Protein AF-A0A380YJR4-F1 (afdb_monomer)

Mean predicted aligned error: 3.36 Å

Radius of gyration: 11.77 Å; Cα contacts (8 Å, |Δi|>4): 98; chains: 1; bounding box: 30×25×32 Å

Organism: NCBI:txid28111

Solvent-accessible surface area (backbone atoms only — not comparable to full-atom values): 4238 Å² total; per-residue (Å²): 129,63,68,64,56,50,51,52,52,29,41,49,26,47,51,52,49,52,67,77,44,98,52,79,40,49,42,68,57,47,48,72,66,29,77,30,57,60,88,46,46,63,62,38,52,51,54,34,38,77,71,54,57,28,43,72,77,38,57,46,96,88,63,51,68,45,26,34,30,70,47,76,84,127

Secondary structure (DSSP, 8-state):
-HHHHHHHHHHHHHHHHHHT-SS-EEHHHHHHHS-S-HHHHHHHHHHHHHTTSEEEEEE-TTS-EEEEEEPPP-

pLDDT: mean 94.07, std 8.7, range [56.12, 98.5]

Structure (mmCIF, N/CA/C/O backbone):
data_AF-A0A380YJR4-F1
#
_entry.id   AF-A0A380YJR4-F1
#
loop_
_atom_site.group_PDB
_atom_site.id
_atom_site.type_symbol
_atom_site.label_atom_id
_atom_site.label_alt_id
_atom_site.label_comp_id
_atom_site.label_asym_id
_atom_site.label_entity_id
_atom_site.label_seq_id
_atom_site.pdbx_PDB_ins_code
_atom_site.Cartn_x
_atom_site.Cartn_y
_atom_site.Cartn_z
_atom_site.occupancy
_atom_site.B_iso_or_equiv
_atom_site.auth_seq_id
_atom_site.auth_comp_id
_atom_site.auth_asym_id
_atom_site.auth_atom_id
_atom_site.pdbx_PDB_model_num
ATOM 1 N N . MET A 1 1 ? 16.220 6.250 -17.776 1.00 56.12 1 MET A N 1
ATOM 2 C CA . MET A 1 1 ? 15.048 7.142 -17.593 1.00 56.12 1 MET A CA 1
ATOM 3 C C . MET A 1 1 ? 13.771 6.339 -17.304 1.00 56.12 1 MET A C 1
ATOM 5 O O . MET A 1 1 ? 12.756 6.922 -16.958 1.00 56.12 1 MET A O 1
ATOM 9 N N . ASP A 1 2 ? 13.840 5.004 -17.342 1.00 64.94 2 ASP A N 1
ATOM 10 C CA . ASP A 1 2 ? 12.675 4.103 -17.363 1.00 64.94 2 ASP A CA 1
ATOM 11 C C . ASP A 1 2 ? 12.152 3.720 -15.969 1.00 64.94 2 ASP A C 1
ATOM 13 O O . ASP A 1 2 ? 10.960 3.485 -15.786 1.00 64.94 2 ASP A O 1
ATOM 17 N N . ASN A 1 3 ? 13.021 3.729 -14.950 1.00 72.50 3 ASN A N 1
ATOM 18 C CA . ASN A 1 3 ? 12.653 3.316 -13.591 1.00 72.50 3 ASN A CA 1
ATOM 19 C C . ASN A 1 3 ? 11.642 4.269 -12.923 1.00 72.50 3 ASN A C 1
ATOM 21 O O . ASN A 1 3 ? 10.736 3.825 -12.222 1.00 72.50 3 ASN A O 1
ATOM 25 N N . VAL A 1 4 ? 11.770 5.579 -13.165 1.00 79.88 4 VAL A N 1
ATOM 26 C CA . VAL A 1 4 ? 10.866 6.593 -12.591 1.00 79.88 4 VAL A CA 1
ATOM 27 C C . VAL A 1 4 ? 9.459 6.444 -13.165 1.00 79.88 4 VAL A C 1
ATOM 29 O O . VAL A 1 4 ? 8.490 6.425 -12.411 1.00 79.88 4 VAL A O 1
ATOM 32 N N . ASN A 1 5 ? 9.349 6.253 -14.481 1.00 89.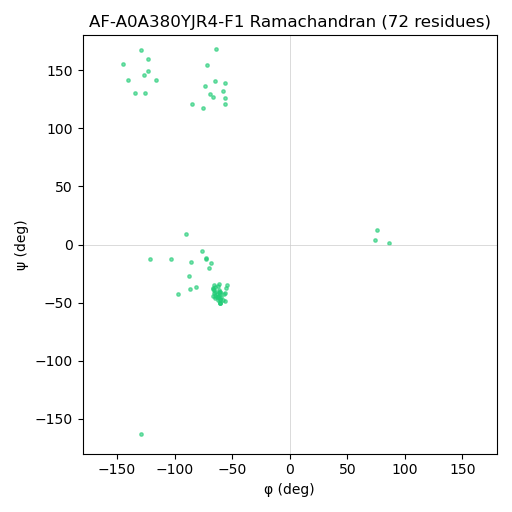69 5 ASN A N 1
ATOM 33 C CA . ASN A 1 5 ? 8.062 6.053 -15.145 1.00 89.69 5 ASN A CA 1
ATOM 34 C C . ASN A 1 5 ? 7.379 4.776 -14.648 1.00 89.69 5 ASN A C 1
ATOM 36 O O . ASN A 1 5 ? 6.191 4.797 -14.334 1.00 89.69 5 ASN A O 1
ATOM 40 N N . GLN A 1 6 ? 8.137 3.688 -14.489 1.00 90.81 6 GLN A N 1
ATOM 41 C CA . GLN A 1 6 ? 7.594 2.431 -13.979 1.00 90.81 6 GLN A CA 1
ATOM 42 C C . GLN A 1 6 ? 7.129 2.587 -12.524 1.00 90.81 6 GLN A C 1
ATOM 44 O O . GLN A 1 6 ? 6.053 2.110 -12.175 1.00 90.81 6 GLN A O 1
ATOM 49 N N . LYS A 1 7 ? 7.880 3.309 -11.670 1.00 93.31 7 LYS A N 1
ATOM 50 C CA . LYS A 1 7 ? 7.454 3.612 -10.291 1.00 93.31 7 LYS A CA 1
ATOM 51 C C . LYS A 1 7 ? 6.100 4.327 -10.289 1.00 93.31 7 LYS A C 1
ATOM 53 O O . LYS A 1 7 ? 5.203 3.901 -9.575 1.00 93.31 7 LYS A O 1
ATOM 58 N N . ILE A 1 8 ? 5.947 5.367 -11.110 1.00 95.56 8 ILE A N 1
ATOM 59 C CA . ILE A 1 8 ? 4.699 6.138 -11.215 1.00 95.56 8 ILE A CA 1
ATOM 60 C C . ILE A 1 8 ? 3.535 5.241 -11.656 1.00 95.56 8 ILE A C 1
ATOM 62 O O . ILE A 1 8 ? 2.461 5.295 -11.058 1.00 95.56 8 ILE A O 1
ATOM 66 N N . ILE A 1 9 ? 3.751 4.389 -12.664 1.00 96.69 9 ILE A N 1
ATOM 67 C CA . ILE A 1 9 ? 2.736 3.450 -13.160 1.00 96.69 9 ILE A CA 1
ATOM 68 C C . ILE A 1 9 ? 2.300 2.482 -12.054 1.00 96.69 9 ILE A C 1
ATOM 70 O O . ILE A 1 9 ? 1.101 2.300 -11.842 1.00 96.69 9 ILE A O 1
ATOM 74 N N . ASP A 1 10 ? 3.249 1.888 -11.329 1.00 97.44 10 ASP A N 1
ATOM 75 C CA . ASP A 1 10 ? 2.952 0.938 -10.253 1.00 97.44 10 ASP A CA 1
ATOM 76 C C . ASP A 1 10 ? 2.219 1.611 -9.084 1.00 97.44 10 ASP A C 1
ATOM 78 O O . ASP A 1 10 ? 1.214 1.086 -8.602 1.00 97.44 10 ASP A O 1
ATOM 82 N N . THR A 1 11 ? 2.632 2.818 -8.686 1.00 97.62 11 THR A N 1
ATOM 83 C CA . THR A 1 11 ? 1.914 3.593 -7.666 1.00 97.62 11 THR A CA 1
ATOM 84 C C . THR A 1 11 ? 0.483 3.910 -8.112 1.00 97.62 11 THR A C 1
ATOM 86 O O . THR A 1 11 ? -0.452 3.745 -7.329 1.00 97.62 11 THR A O 1
ATOM 89 N N . GLN A 1 12 ? 0.269 4.301 -9.374 1.00 98.12 12 GLN A N 1
ATOM 90 C CA . GLN A 1 12 ? -1.075 4.582 -9.886 1.00 98.12 12 GLN A CA 1
ATOM 91 C C . GLN A 1 12 ? -1.965 3.333 -9.911 1.00 98.12 12 GLN A C 1
ATOM 93 O O . GLN A 1 12 ? -3.156 3.419 -9.614 1.00 98.12 12 GLN A O 1
ATOM 98 N N . ARG A 1 1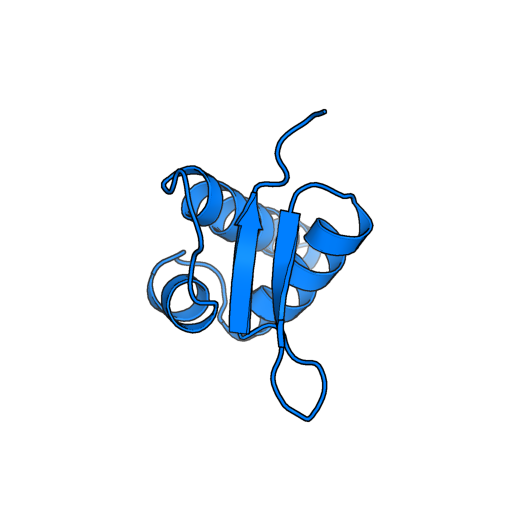3 ? -1.402 2.163 -10.228 1.00 98.38 13 ARG A N 1
ATOM 99 C CA . ARG A 1 13 ? -2.113 0.878 -10.162 1.00 98.38 13 ARG A CA 1
ATOM 100 C C . ARG A 1 13 ? -2.580 0.559 -8.742 1.00 98.38 13 ARG A C 1
ATOM 102 O O . ARG A 1 13 ? -3.748 0.223 -8.554 1.00 98.38 13 ARG A O 1
ATOM 109 N N . VAL A 1 14 ? -1.717 0.756 -7.743 1.00 98.50 14 VAL A N 1
ATOM 110 C CA . VAL A 1 14 ? -2.079 0.613 -6.321 1.00 98.50 14 VAL A CA 1
ATOM 111 C C . VAL A 1 14 ? -3.192 1.594 -5.931 1.00 98.50 14 VAL A C 1
ATOM 113 O O . VAL A 1 14 ? -4.186 1.180 -5.339 1.00 98.50 14 VAL A O 1
ATOM 116 N N . ILE A 1 15 ? -3.078 2.872 -6.312 1.00 98.06 15 ILE A N 1
ATOM 117 C CA . ILE A 1 15 ? -4.110 3.896 -6.058 1.00 98.06 15 ILE A CA 1
ATOM 118 C C . ILE A 1 15 ? -5.455 3.496 -6.674 1.00 98.06 15 ILE A C 1
ATOM 120 O O . ILE A 1 15 ? -6.490 3.595 -6.014 1.00 98.06 15 ILE A O 1
ATOM 124 N N . ASN A 1 16 ? -5.454 3.064 -7.936 1.00 98.31 16 ASN A N 1
ATOM 125 C CA . ASN A 1 16 ? -6.669 2.668 -8.644 1.00 98.31 16 ASN A CA 1
ATOM 126 C C . ASN A 1 16 ? -7.341 1.477 -7.961 1.00 98.31 16 ASN A C 1
ATOM 128 O O . ASN A 1 16 ? -8.550 1.510 -7.751 1.00 98.31 16 ASN A O 1
ATOM 132 N N . TYR A 1 17 ? -6.552 0.473 -7.572 1.00 98.38 17 TYR A N 1
ATOM 133 C CA . TYR A 1 17 ? -7.060 -0.693 -6.863 1.00 98.38 17 TYR A CA 1
ATOM 134 C C . TYR A 1 17 ? -7.640 -0.315 -5.498 1.00 98.38 17 TYR A C 1
ATOM 136 O O . TYR A 1 17 ? -8.745 -0.716 -5.180 1.00 98.38 17 TYR A O 1
ATOM 144 N N . ILE A 1 18 ? -6.973 0.524 -4.701 1.00 97.62 18 ILE A N 1
ATOM 145 C CA . ILE A 1 18 ? -7.534 0.977 -3.415 1.00 97.62 18 ILE A CA 1
ATOM 146 C C . ILE A 1 18 ? -8.842 1.759 -3.624 1.00 97.62 18 ILE A C 1
ATOM 148 O O . ILE A 1 18 ? -9.799 1.563 -2.881 1.00 97.62 18 ILE A O 1
ATOM 152 N N . ASN A 1 19 ? -8.915 2.620 -4.644 1.00 96.75 19 ASN A N 1
ATOM 153 C CA . ASN A 1 19 ? -10.116 3.408 -4.941 1.00 96.75 19 ASN A CA 1
ATOM 154 C C . ASN A 1 19 ? -11.311 2.572 -5.432 1.00 96.75 19 ASN A C 1
ATOM 156 O O . ASN A 1 19 ? -12.426 3.094 -5.417 1.00 96.75 19 ASN A O 1
ATOM 160 N N . SER A 1 20 ? -11.122 1.317 -5.862 1.00 96.81 20 SER A N 1
ATOM 161 C CA . SER A 1 20 ? -12.252 0.445 -6.217 1.00 96.81 20 SER A CA 1
ATOM 162 C C . SER A 1 20 ? -12.991 -0.114 -4.999 1.00 96.81 20 SER A C 1
ATOM 164 O O . SER A 1 20 ? -14.027 -0.753 -5.164 1.00 96.81 20 SER A O 1
ATOM 166 N N . PHE A 1 21 ? -12.493 0.140 -3.786 1.00 94.81 21 PHE A N 1
ATOM 167 C CA . PHE A 1 21 ? -13.120 -0.273 -2.536 1.00 94.81 21 PHE A CA 1
ATOM 168 C C . PHE A 1 21 ? -13.538 0.952 -1.718 1.00 94.81 21 PHE A C 1
ATOM 170 O O . PHE A 1 21 ? -12.836 1.962 -1.655 1.00 94.81 21 PHE A O 1
ATOM 177 N N . LEU A 1 22 ? -14.699 0.856 -1.069 1.00 89.06 22 LEU A N 1
ATOM 178 C CA . LEU A 1 22 ? -15.186 1.876 -0.131 1.00 89.06 22 LEU A CA 1
ATOM 179 C C . LEU A 1 22 ? -14.648 1.674 1.297 1.00 89.06 22 LEU A C 1
ATOM 181 O O . LEU A 1 22 ? -14.720 2.592 2.115 1.00 89.06 22 LEU A O 1
ATOM 185 N N . ASP A 1 23 ? -14.104 0.488 1.572 1.00 93.31 23 ASP A N 1
ATOM 186 C CA . ASP A 1 23 ? -13.684 0.016 2.891 1.00 93.31 23 ASP A CA 1
ATOM 187 C C . ASP A 1 23 ? -12.245 -0.531 2.867 1.00 93.31 23 ASP A C 1
ATOM 189 O O . ASP A 1 23 ? -11.446 -0.231 1.978 1.00 93.31 23 ASP A O 1
ATOM 193 N N . ASN A 1 24 ? -11.902 -1.287 3.906 1.00 97.38 24 ASN A N 1
ATOM 194 C CA . ASN A 1 24 ? -10.623 -1.944 4.116 1.00 97.38 24 ASN A CA 1
ATOM 195 C C . ASN A 1 24 ? -10.242 -2.882 2.961 1.00 97.38 24 ASN A C 1
ATOM 197 O O . ASN A 1 24 ? -11.059 -3.669 2.485 1.00 97.38 24 ASN A O 1
ATOM 201 N N . VAL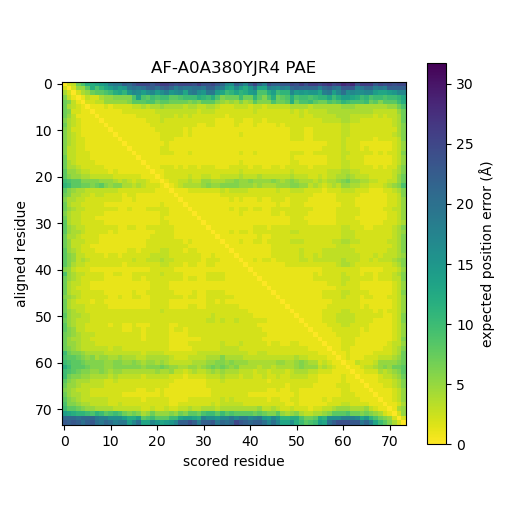 A 1 25 ? -8.965 -2.854 2.589 1.00 98.06 25 VAL A N 1
ATOM 202 C CA . VAL A 1 25 ? -8.358 -3.695 1.554 1.00 98.06 25 VAL A CA 1
ATOM 203 C C . VAL A 1 25 ? -7.163 -4.422 2.160 1.00 98.06 25 VAL A C 1
ATOM 205 O O . VAL A 1 25 ? -6.313 -3.792 2.798 1.00 98.06 25 VAL A O 1
ATOM 208 N N . ARG A 1 26 ? -7.078 -5.744 1.970 1.00 98.38 26 ARG A N 1
ATOM 209 C CA . ARG A 1 26 ? -5.907 -6.517 2.405 1.00 98.38 26 ARG A CA 1
ATOM 210 C C . ARG A 1 26 ? -4.740 -6.224 1.473 1.00 98.38 26 ARG A C 1
ATOM 212 O O . ARG A 1 26 ? -4.902 -6.226 0.256 1.00 98.38 26 ARG A O 1
ATOM 219 N N . VAL A 1 27 ? -3.551 -6.022 2.027 1.00 98.25 27 VAL A N 1
ATOM 220 C CA . VAL A 1 27 ? -2.344 -5.751 1.232 1.00 98.25 27 VAL A CA 1
ATOM 221 C C . VAL A 1 27 ? -2.012 -6.912 0.296 1.00 98.25 27 VAL A C 1
ATOM 223 O O . VAL A 1 27 ? -1.604 -6.682 -0.840 1.00 98.25 27 VAL A O 1
ATOM 226 N N . GLU A 1 28 ? -2.280 -8.147 0.718 1.00 98.19 28 GLU A N 1
ATOM 227 C CA . GLU A 1 28 ? -2.152 -9.330 -0.135 1.00 98.19 28 GLU A CA 1
ATOM 228 C C . GLU A 1 28 ? -3.006 -9.230 -1.412 1.00 98.19 28 GLU A C 1
ATOM 230 O O . GLU A 1 28 ? -2.502 -9.488 -2.506 1.00 98.19 28 GLU A O 1
ATOM 235 N N . ASP A 1 29 ? -4.248 -8.746 -1.307 1.00 98.38 29 ASP A N 1
ATOM 236 C CA . ASP A 1 29 ? -5.127 -8.567 -2.466 1.00 98.38 29 ASP A CA 1
ATOM 237 C C . ASP A 1 29 ? -4.587 -7.489 -3.413 1.00 98.38 29 ASP A C 1
ATOM 239 O O . ASP A 1 29 ? -4.690 -7.624 -4.631 1.00 98.38 29 ASP A O 1
ATOM 243 N N . ILE A 1 30 ? -3.962 -6.434 -2.879 1.00 98.44 30 ILE A N 1
ATOM 244 C CA . ILE A 1 30 ? -3.305 -5.393 -3.685 1.00 98.44 30 ILE A CA 1
ATOM 245 C C . ILE A 1 30 ? -2.122 -5.995 -4.453 1.00 98.44 30 ILE A C 1
ATOM 247 O O . ILE A 1 30 ? -1.983 -5.758 -5.655 1.00 98.44 30 ILE A O 1
ATOM 251 N N . ILE A 1 31 ? -1.284 -6.795 -3.786 1.00 98.31 31 ILE A N 1
ATOM 252 C CA . ILE A 1 31 ? -0.119 -7.465 -4.390 1.00 98.31 31 ILE A CA 1
ATOM 253 C C . ILE A 1 31 ? -0.544 -8.419 -5.510 1.00 98.31 31 ILE A C 1
ATOM 255 O O . ILE A 1 31 ? 0.140 -8.519 -6.529 1.00 98.31 31 ILE A O 1
ATOM 259 N N . GLN A 1 32 ? -1.657 -9.127 -5.329 1.00 98.25 32 GLN A N 1
ATOM 260 C CA . GLN A 1 32 ? -2.135 -10.111 -6.295 1.00 98.25 32 GLN A CA 1
ATOM 261 C C . GLN A 1 32 ? -2.901 -9.475 -7.463 1.00 98.25 32 GLN A C 1
ATOM 263 O O . GLN A 1 32 ? -2.750 -9.934 -8.594 1.00 98.25 32 GLN A O 1
ATOM 268 N N . ASN A 1 33 ? -3.678 -8.412 -7.217 1.00 98.31 33 ASN A N 1
ATOM 269 C CA . ASN A 1 33 ? -4.723 -7.979 -8.153 1.00 98.31 33 ASN A CA 1
ATOM 270 C C . ASN A 1 33 ? -4.577 -6.542 -8.682 1.00 98.31 33 ASN A C 1
ATOM 272 O O . ASN A 1 33 ? -5.238 -6.194 -9.658 1.00 98.31 33 ASN A O 1
ATOM 276 N N . SER A 1 34 ? -3.709 -5.697 -8.110 1.00 97.69 34 SER A N 1
ATOM 277 C CA . SER A 1 34 ? -3.543 -4.312 -8.600 1.00 97.69 34 SER A CA 1
ATOM 278 C C . SER A 1 34 ? -2.857 -4.222 -9.968 1.00 97.69 34 SER A C 1
ATOM 280 O O . SER A 1 34 ? -2.940 -3.199 -10.648 1.00 97.69 34 SER A O 1
ATOM 282 N N . GLY A 1 35 ? -2.139 -5.278 -10.365 1.00 97.56 35 GLY A N 1
ATOM 283 C CA . GLY A 1 35 ? -1.280 -5.291 -11.548 1.00 97.56 35 GLY A CA 1
ATOM 284 C C . GLY A 1 35 ? 0.025 -4.504 -11.377 1.00 97.56 35 GLY A C 1
ATOM 285 O O . GLY A 1 35 ? 0.765 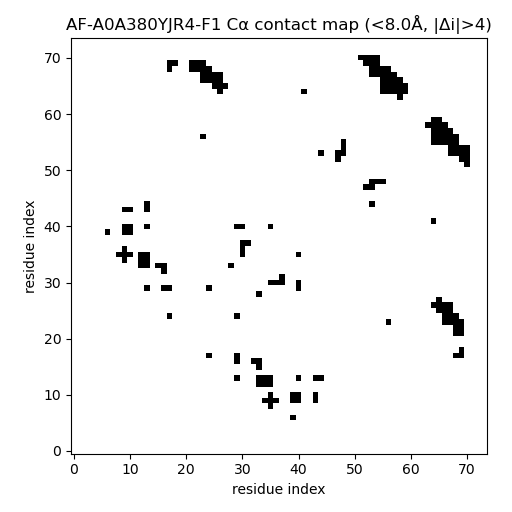-4.353 -12.349 1.00 97.56 35 GLY A O 1
ATOM 286 N N . ALA A 1 36 ? 0.309 -3.960 -10.191 1.00 97.88 36 ALA A N 1
ATOM 287 C CA . ALA A 1 36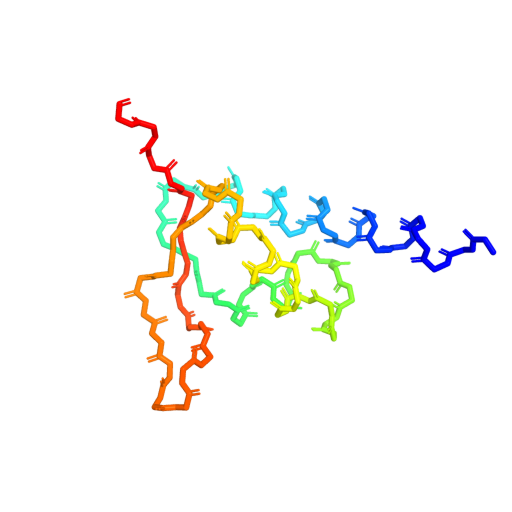 ? 1.606 -3.367 -9.884 1.00 97.88 36 ALA A CA 1
ATOM 288 C C . ALA A 1 36 ? 2.684 -4.451 -9.725 1.00 97.88 36 ALA A C 1
ATOM 290 O O . ALA A 1 36 ? 2.387 -5.591 -9.359 1.00 97.88 36 ALA A O 1
ATOM 291 N N . ASP A 1 37 ? 3.946 -4.091 -9.955 1.00 97.31 37 ASP A N 1
ATOM 292 C CA . ASP A 1 37 ? 5.063 -4.938 -9.537 1.00 97.31 37 ASP A CA 1
ATOM 293 C C . ASP A 1 37 ? 4.985 -5.213 -8.023 1.00 97.31 37 ASP A C 1
ATOM 295 O O . ASP A 1 37 ? 4.919 -4.288 -7.205 1.00 97.31 37 ASP A O 1
ATOM 299 N N . LYS A 1 38 ? 5.013 -6.497 -7.645 1.00 96.38 38 LYS A N 1
ATOM 300 C CA . LYS A 1 38 ? 4.846 -6.953 -6.257 1.00 96.38 38 LYS A CA 1
ATOM 301 C C . LYS A 1 38 ? 5.845 -6.304 -5.297 1.00 96.38 38 LYS A C 1
ATOM 303 O O . LYS A 1 38 ? 5.476 -5.971 -4.174 1.00 96.38 38 LYS A O 1
ATOM 308 N N . LEU A 1 39 ? 7.087 -6.081 -5.735 1.00 95.75 39 LEU A N 1
ATOM 309 C CA . LEU A 1 39 ? 8.145 -5.487 -4.909 1.00 95.75 39 LEU A CA 1
ATOM 310 C C . LEU A 1 39 ? 7.938 -3.987 -4.669 1.00 95.75 39 LEU A C 1
ATOM 312 O O . LEU A 1 39 ? 8.604 -3.397 -3.819 1.00 95.75 39 LEU A O 1
ATOM 316 N N . ARG A 1 40 ? 7.016 -3.357 -5.402 1.00 96.25 40 ARG A N 1
ATOM 317 C CA . ARG A 1 40 ? 6.728 -1.923 -5.299 1.00 96.25 40 ARG A CA 1
ATOM 318 C C . ARG A 1 40 ? 5.468 -1.595 -4.528 1.00 96.25 40 ARG A C 1
ATOM 320 O O . ARG A 1 40 ? 5.305 -0.440 -4.145 1.00 96.25 40 ARG A O 1
ATOM 327 N N . VAL A 1 41 ? 4.620 -2.582 -4.247 1.00 97.75 41 VAL A N 1
ATOM 328 C CA . VAL A 1 41 ? 3.384 -2.355 -3.492 1.00 97.75 41 VAL A CA 1
ATOM 329 C C . VAL A 1 41 ? 3.692 -1.817 -2.097 1.00 97.75 41 VAL A C 1
ATOM 331 O O . VAL A 1 41 ? 3.178 -0.764 -1.741 1.00 97.75 41 VAL A O 1
ATOM 334 N N . TYR A 1 42 ? 4.586 -2.455 -1.338 1.00 96.38 42 TYR A N 1
ATOM 335 C CA . TYR A 1 42 ? 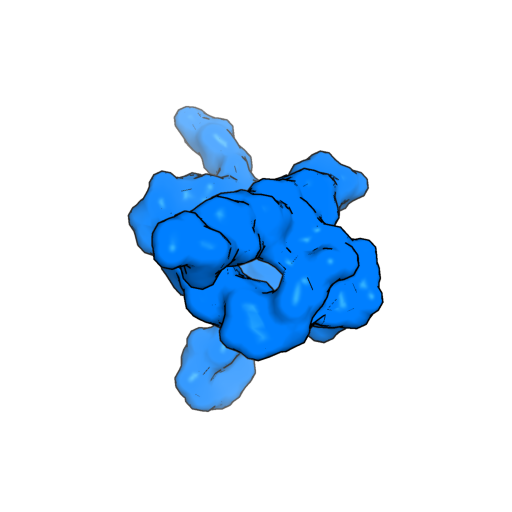4.940 -1.980 0.005 1.00 96.38 42 TYR A CA 1
ATOM 336 C C . TYR A 1 42 ? 5.544 -0.563 0.019 1.00 96.38 42 TYR A C 1
ATOM 338 O O . TYR A 1 42 ? 5.024 0.278 0.754 1.00 96.38 42 TYR A O 1
ATOM 346 N N . PRO A 1 43 ? 6.567 -0.239 -0.803 1.00 96.25 43 PRO A N 1
ATOM 347 C CA . PRO A 1 43 ? 7.051 1.136 -0.922 1.00 96.25 43 PRO A CA 1
ATOM 348 C C . PRO A 1 43 ? 5.961 2.142 -1.312 1.00 96.25 43 PRO A C 1
ATOM 350 O O . PRO A 1 43 ? 5.893 3.222 -0.731 1.00 96.25 43 PRO A O 1
ATOM 353 N N . ALA A 1 44 ? 5.080 1.792 -2.255 1.00 97.69 44 ALA A N 1
ATOM 354 C CA . ALA A 1 44 ? 3.989 2.671 -2.665 1.00 97.69 44 ALA A CA 1
ATOM 355 C C . ALA A 1 44 ? 2.991 2.909 -1.523 1.00 97.69 44 ALA A C 1
ATOM 357 O O . ALA A 1 44 ? 2.611 4.048 -1.277 1.00 97.69 44 ALA A O 1
ATOM 358 N N . LEU A 1 45 ? 2.600 1.863 -0.790 1.00 98.19 45 LEU A N 1
ATOM 359 C CA . LEU A 1 45 ? 1.717 1.988 0.372 1.00 98.19 45 LEU A CA 1
ATOM 360 C C . LEU A 1 45 ? 2.328 2.875 1.459 1.00 98.19 45 LEU A C 1
ATOM 362 O O . LEU A 1 45 ? 1.620 3.710 2.019 1.00 98.19 45 LEU A O 1
ATOM 366 N N . PHE A 1 46 ? 3.631 2.739 1.714 1.00 96.94 46 PHE A N 1
ATOM 367 C CA . PHE A 1 46 ? 4.350 3.593 2.656 1.00 96.94 46 PHE A CA 1
ATOM 368 C C . PHE A 1 46 ? 4.302 5.068 2.232 1.00 96.94 46 PHE A C 1
ATOM 370 O O . PHE A 1 46 ? 3.909 5.923 3.023 1.00 96.94 46 PHE A O 1
ATOM 377 N N . GLU A 1 47 ? 4.629 5.377 0.974 1.00 97.06 47 GLU A N 1
ATOM 378 C CA . GLU A 1 47 ? 4.559 6.750 0.448 1.00 97.06 47 GLU A CA 1
ATOM 379 C C . GLU A 1 47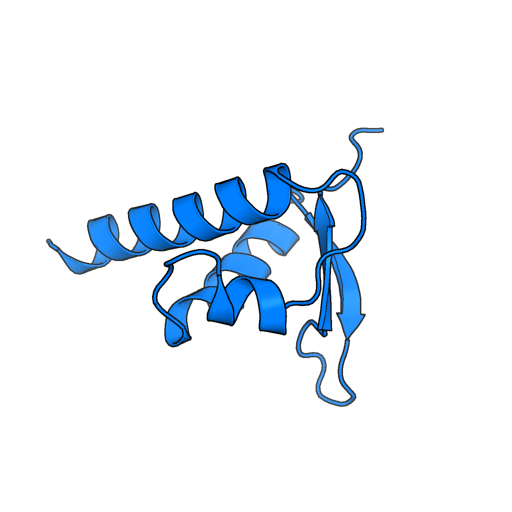 ? 3.131 7.321 0.509 1.00 97.06 47 GLU A C 1
ATOM 381 O O . GLU A 1 47 ? 2.931 8.477 0.890 1.00 97.06 47 GLU A O 1
ATOM 386 N N . LEU A 1 48 ? 2.124 6.505 0.186 1.00 97.62 48 LEU A N 1
ATOM 387 C CA . LEU A 1 48 ? 0.719 6.905 0.232 1.00 97.62 48 LEU A CA 1
ATOM 388 C C . LEU A 1 48 ? 0.239 7.177 1.661 1.00 97.62 48 LEU A C 1
ATOM 390 O O . LEU A 1 48 ? -0.493 8.145 1.871 1.00 97.62 48 LEU A O 1
ATOM 394 N N . GLU A 1 49 ? 0.676 6.387 2.641 1.00 97.50 49 GLU A N 1
ATOM 395 C CA . GLU A 1 49 ? 0.416 6.649 4.058 1.00 97.50 49 GLU A CA 1
ATOM 396 C C . GLU A 1 49 ? 1.044 7.979 4.502 1.00 97.50 49 GLU A C 1
ATOM 398 O O . GLU A 1 49 ? 0.351 8.815 5.082 1.00 97.50 49 GLU A O 1
ATOM 403 N N . GLN A 1 50 ? 2.319 8.225 4.170 1.00 96.88 50 GLN A N 1
ATOM 404 C CA . GLN A 1 50 ? 3.006 9.481 4.513 1.00 96.88 50 GLN A CA 1
ATOM 405 C C . GLN A 1 50 ? 2.347 10.705 3.860 1.00 96.88 50 GLN A C 1
ATOM 407 O O . GLN A 1 50 ? 2.265 11.769 4.470 1.00 96.88 50 GLN A O 1
ATOM 412 N N . SER A 1 51 ? 1.832 10.552 2.636 1.00 96.94 51 SER A N 1
ATOM 413 C CA . SER A 1 51 ? 1.076 11.607 1.947 1.00 96.94 51 SER A CA 1
ATOM 414 C C . SER A 1 51 ? -0.328 11.839 2.525 1.00 96.94 51 SER A C 1
ATOM 416 O O . SER A 1 51 ? -0.988 12.817 2.177 1.00 96.94 51 SER A O 1
ATOM 418 N N . GLY A 1 52 ? -0.810 10.940 3.389 1.00 96.38 52 GLY A N 1
ATOM 419 C CA . GLY A 1 52 ? -2.159 10.976 3.944 1.00 96.38 52 GLY A CA 1
ATOM 420 C C . GLY A 1 52 ? -3.261 10.524 2.982 1.00 96.38 52 GLY A C 1
ATOM 421 O O . GLY A 1 52 ? -4.433 10.729 3.293 1.00 96.38 52 GLY A O 1
ATOM 422 N N . PHE A 1 53 ? -2.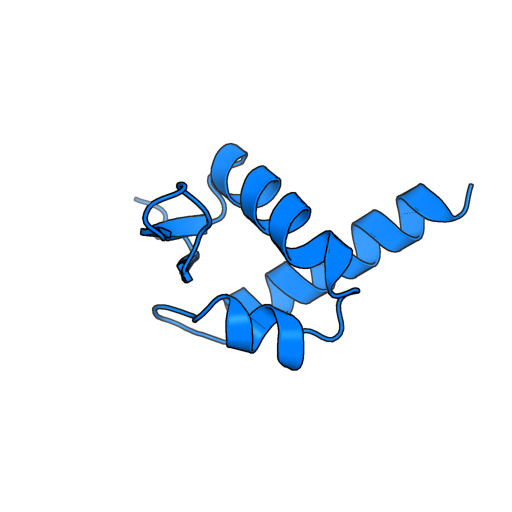922 9.911 1.843 1.00 96.81 53 PHE A N 1
ATOM 423 C CA . PHE A 1 53 ? -3.897 9.350 0.899 1.00 96.81 53 PHE A CA 1
ATOM 424 C C . PHE A 1 53 ? -4.666 8.162 1.498 1.00 96.81 53 PHE A C 1
ATOM 426 O O . PHE A 1 53 ? -5.873 8.006 1.290 1.00 96.81 53 PHE A O 1
ATOM 433 N N . LEU A 1 54 ? -3.963 7.320 2.252 1.00 97.00 54 LEU A N 1
ATOM 434 C CA . LEU A 1 54 ? -4.515 6.156 2.937 1.00 97.00 54 LEU A CA 1
ATOM 435 C C . LEU A 1 54 ? -4.105 6.152 4.406 1.00 97.00 54 LEU A C 1
ATOM 437 O O . LEU A 1 54 ? -3.209 6.886 4.818 1.00 97.00 54 LEU A O 1
ATOM 441 N N . GLU A 1 55 ? -4.755 5.297 5.181 1.00 96.94 55 GLU A N 1
ATOM 442 C CA . GLU A 1 55 ? -4.316 4.933 6.523 1.00 96.94 55 GLU A CA 1
ATOM 443 C C . GLU A 1 55 ? -4.205 3.412 6.647 1.00 96.94 55 GLU A C 1
ATOM 445 O O . GLU A 1 55 ? -4.969 2.660 6.030 1.00 96.94 55 GLU A O 1
ATOM 450 N N . VAL A 1 56 ? -3.228 2.965 7.434 1.00 97.69 56 VAL A N 1
ATOM 451 C CA . VAL A 1 56 ? -3.044 1.552 7.758 1.00 97.69 56 VAL A CA 1
ATOM 452 C C . VAL A 1 56 ? -3.945 1.213 8.938 1.00 97.69 56 VAL A C 1
ATOM 454 O O . VAL A 1 56 ? -3.851 1.819 10.003 1.00 97.69 56 VAL A O 1
ATOM 457 N N . VAL A 1 57 ? -4.840 0.255 8.728 1.00 97.81 57 VAL A N 1
ATOM 458 C CA . VAL A 1 57 ? -5.820 -0.197 9.721 1.00 97.81 57 VAL A CA 1
ATOM 459 C C . VAL A 1 57 ? -5.219 -1.277 10.613 1.00 97.81 57 VAL A C 1
ATOM 461 O O . VAL A 1 57 ? -5.466 -1.291 11.814 1.00 97.81 57 VAL A O 1
ATOM 464 N N . GLU A 1 58 ? -4.416 -2.163 10.027 1.00 98.19 58 GLU A N 1
ATOM 465 C CA . GLU A 1 58 ? -3.786 -3.279 10.726 1.00 98.19 58 GLU A CA 1
ATOM 466 C C . GLU A 1 58 ? -2.353 -3.465 10.231 1.00 98.19 58 GLU A C 1
ATOM 468 O O . GLU A 1 58 ? -2.075 -3.321 9.034 1.00 98.19 58 GLU A O 1
ATOM 473 N N . ARG A 1 59 ? -1.449 -3.791 11.157 1.00 97.50 59 ARG A N 1
ATOM 474 C CA . ARG A 1 59 ? -0.042 -4.088 10.886 1.00 97.50 59 ARG A CA 1
ATOM 475 C C . ARG A 1 59 ? 0.321 -5.470 11.410 1.00 97.50 59 ARG A C 1
ATOM 477 O O . ARG A 1 59 ? -0.219 -5.907 12.421 1.00 97.50 59 ARG A O 1
ATOM 484 N N . GLU A 1 60 ? 1.270 -6.112 10.743 1.00 94.31 60 GLU A N 1
ATOM 485 C CA . GLU A 1 60 ? 1.973 -7.280 11.268 1.00 94.31 60 GLU A CA 1
ATOM 486 C C . GLU A 1 60 ? 2.796 -6.914 12.510 1.00 94.31 60 GLU A C 1
ATOM 488 O O . GLU A 1 60 ? 3.058 -5.740 12.783 1.00 94.31 60 GLU A O 1
ATOM 493 N N . GLU A 1 61 ? 3.286 -7.933 13.218 1.00 93.88 61 GLU A N 1
ATOM 494 C CA . GLU A 1 61 ? 4.152 -7.787 14.396 1.00 93.88 61 GLU A CA 1
ATOM 495 C C . GLU A 1 61 ? 5.404 -6.937 14.116 1.00 93.88 61 GLU A C 1
ATOM 497 O O . GLU A 1 61 ? 5.826 -6.144 14.954 1.00 93.88 61 GLU A O 1
ATOM 502 N N . LEU A 1 62 ? 5.957 -7.035 12.902 1.00 92.06 62 LEU A N 1
ATOM 503 C CA . LEU A 1 62 ? 7.127 -6.265 12.464 1.00 92.06 62 LEU A CA 1
ATOM 504 C C . LEU A 1 62 ? 6.768 -4.919 11.809 1.00 92.06 62 LEU A C 1
ATOM 506 O O . LEU A 1 62 ? 7.627 -4.248 11.240 1.00 92.06 62 LEU A O 1
ATOM 510 N N . GLY A 1 63 ? 5.499 -4.511 11.874 1.00 90.44 63 GLY A N 1
ATOM 511 C CA . GLY A 1 63 ? 5.034 -3.203 11.420 1.00 90.44 63 GLY A CA 1
ATOM 512 C C . GLY A 1 63 ? 4.672 -3.110 9.936 1.00 90.44 63 GLY A C 1
ATOM 513 O O . GLY A 1 63 ? 4.263 -2.034 9.498 1.00 90.44 63 GLY A O 1
ATOM 514 N N . ALA A 1 64 ? 4.766 -4.190 9.155 1.00 93.50 64 ALA A N 1
ATOM 515 C CA . ALA A 1 64 ? 4.298 -4.201 7.767 1.00 93.50 64 ALA A CA 1
ATOM 516 C C . ALA A 1 64 ? 2.767 -4.011 7.703 1.00 93.50 64 ALA A C 1
ATOM 518 O O . ALA A 1 64 ? 2.062 -4.539 8.561 1.00 93.50 64 ALA A O 1
ATOM 519 N N . PRO A 1 65 ? 2.215 -3.252 6.740 1.00 97.44 65 PRO A N 1
ATOM 520 C CA . PRO A 1 65 ? 0.769 -3.089 6.627 1.00 97.44 65 PRO A CA 1
ATOM 521 C C . PRO A 1 65 ? 0.104 -4.401 6.186 1.00 97.44 65 PRO A C 1
ATOM 523 O O . PRO A 1 65 ? 0.485 -4.975 5.170 1.00 97.44 65 PRO A O 1
ATOM 526 N N . LEU A 1 66 ? -0.927 -4.829 6.915 1.00 98.12 66 LEU A N 1
ATOM 527 C CA . LEU A 1 66 ? -1.795 -5.955 6.545 1.00 98.12 66 LEU A CA 1
ATOM 528 C C . LEU A 1 66 ? -3.070 -5.481 5.863 1.00 98.12 66 LEU A C 1
ATOM 530 O O . LEU A 1 66 ? -3.523 -6.071 4.880 1.00 98.12 66 LEU A O 1
ATOM 534 N N . ILE A 1 67 ? -3.656 -4.412 6.397 1.00 98.31 67 ILE A N 1
ATOM 535 C CA . ILE A 1 67 ? -4.922 -3.860 5.932 1.00 98.31 67 ILE A CA 1
ATOM 536 C C . ILE A 1 67 ? -4.777 -2.351 5.823 1.00 98.31 67 ILE A C 1
ATOM 538 O O . ILE A 1 67 ? -4.346 -1.685 6.764 1.00 98.31 67 ILE A O 1
ATOM 542 N N . VAL A 1 68 ? -5.175 -1.809 4.678 1.00 98.38 68 VAL A N 1
ATOM 543 C CA . VAL A 1 68 ? -5.197 -0.369 4.410 1.00 98.38 68 VAL A CA 1
ATOM 544 C C . VAL A 1 68 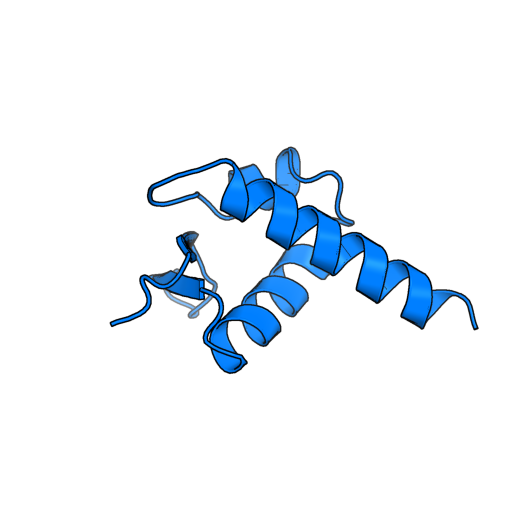? -6.595 0.063 4.007 1.00 98.38 68 VAL A C 1
ATOM 546 O O . VAL A 1 68 ? -7.397 -0.743 3.543 1.00 98.38 68 VAL A O 1
ATOM 549 N N . ARG A 1 69 ? -6.891 1.351 4.137 1.00 97.25 69 ARG A N 1
ATOM 550 C CA . ARG A 1 69 ? -8.078 1.946 3.520 1.00 97.25 69 ARG A CA 1
ATOM 551 C C . ARG A 1 69 ? -7.789 3.362 3.063 1.00 97.25 69 ARG A C 1
ATOM 553 O O . ARG A 1 69 ? -6.933 4.039 3.633 1.00 97.25 69 ARG A O 1
ATOM 560 N N . LYS A 1 70 ? -8.541 3.835 2.070 1.00 96.44 70 LYS A N 1
ATOM 561 C CA . LYS A 1 70 ? -8.498 5.245 1.678 1.00 96.44 70 LYS A CA 1
ATOM 562 C C . LYS A 1 70 ? -8.854 6.121 2.876 1.00 96.44 70 LYS A C 1
ATOM 564 O O . LYS A 1 70 ? -9.855 5.877 3.556 1.00 96.44 70 LYS A O 1
ATOM 569 N N . ARG A 1 71 ? -8.053 7.156 3.123 1.00 94.00 71 ARG A N 1
ATOM 570 C CA . ARG A 1 71 ? -8.327 8.092 4.207 1.00 94.00 71 ARG A CA 1
ATOM 571 C C . ARG A 1 71 ? -9.603 8.858 3.871 1.00 94.00 71 ARG A C 1
ATOM 573 O O . ARG A 1 71 ? -9.737 9.420 2.785 1.00 94.00 71 ARG A O 1
ATOM 580 N N . LYS A 1 72 ? -10.561 8.868 4.795 1.00 87.31 72 LYS A N 1
ATOM 581 C CA . LYS A 1 72 ? -11.753 9.710 4.660 1.00 87.31 72 LYS A CA 1
ATOM 582 C C . LYS A 1 72 ? -11.317 11.141 4.967 1.00 87.31 72 LYS A C 1
ATOM 584 O O . LYS A 1 72 ? -10.843 11.400 6.073 1.00 87.31 72 LYS A O 1
ATOM 589 N N . ASN A 1 73 ? -11.423 12.042 3.988 1.00 71.69 73 ASN A N 1
ATOM 590 C CA . ASN A 1 73 ? -11.225 13.470 4.233 1.00 71.69 73 ASN A CA 1
ATOM 591 C C . ASN A 1 73 ? -12.207 13.884 5.339 1.00 71.69 73 ASN A C 1
ATOM 593 O O . ASN A 1 73 ? -13.407 13.639 5.203 1.00 71.69 73 ASN A O 1
ATOM 597 N N . ARG A 1 74 ? -11.679 14.405 6.450 1.00 57.38 74 ARG A N 1
ATOM 598 C CA . ARG A 1 74 ? -12.484 15.060 7.484 1.00 57.38 74 ARG A CA 1
ATOM 599 C C . ARG A 1 74 ? -12.858 16.460 7.030 1.00 57.38 74 ARG A C 1
ATOM 601 O O . ARG A 1 74 ? -12.004 17.086 6.365 1.00 57.38 74 ARG A O 1
#

Nearest PDB structures (foldseek):
  2fbh-assembly1_A  TM=7.521E-01  e=1.242E-01  Pseudomonas aeruginosa
  2fxa-assembly3_C  TM=7.442E-01  e=1.086E-01  Bacillus subtilis
  2dk5-assembly1_A  TM=6.628E-01  e=7.755E-02  Homo sapiens
  3g3z-assembly1_B  TM=7.437E-01  e=2.434E-01  Neisseria meningitidis serogroup B
  4ld5-assembly1_A  TM=6.522E-01  e=2.785E-01  Staphylococcus aureus

Foldseek 3Di:
DVPVVLLVVLLVLLVVVQVVDPDKDFLVCSLVPSPHPNVNSQVSVVVCVVVLQKPQPDADPVGGGGIIHGHDDD

Sequence (74 aa):
MDNVNQKIIDTQRVINYINSFLDNVRVEDIIQNSGADKLRVYPALFELEQSGFLEVVEREELGAPLIVRKRKNR